Protein AF-A0A838TXH2-F1 (afdb_monomer_lite)

Radius of gyration: 21.6 Å; chains: 1; bounding box: 46×46×49 Å

pLDDT: mean 87.33, std 12.68, range [45.59, 96.94]

Sequence (66 aa):
MEENNNNIGKLQQTNITDEMKKSYLNYAMSVIVARALPDVRDGLKPVHRRILFAMHEMGLGPTAKF

Foldseek 3Di:
DDDPPPPVDDDDDDDPVVVVVVVVVVVVVCCDPQAPAADPVPRDHNVVVVVVVVCVVVVVDPPDDD

Secondary structure (DSSP, 8-state):
-------TT------HHHHHHHHHHHHHHHHIIIIISPPTTT---HHHHHHHHHHHHTT-STT---

Structure (mmCIF, N/CA/C/O backbone):
data_AF-A0A838TXH2-F1
#
_entry.id   AF-A0A838TXH2-F1
#
loop_
_atom_site.group_PDB
_atom_site.id
_atom_site.type_symbol
_atom_site.label_atom_id
_atom_site.label_alt_id
_atom_site.label_comp_id
_atom_site.label_asym_id
_atom_site.label_entity_id
_atom_site.label_seq_id
_atom_site.pdbx_PDB_ins_code
_atom_site.Cartn_x
_atom_site.Cartn_y
_atom_site.Cartn_z
_atom_site.occupancy
_atom_site.B_iso_or_equiv
_atom_site.auth_seq_id
_atom_site.auth_comp_id
_atom_site.auth_asym_id
_atom_site.auth_atom_id
_atom_site.pdbx_PDB_model_num
ATOM 1 N N . MET A 1 1 ? -21.584 35.725 5.900 1.00 45.59 1 MET A N 1
ATOM 2 C CA . MET A 1 1 ? -21.072 35.472 7.260 1.00 45.59 1 MET A CA 1
ATOM 3 C C . MET A 1 1 ? -20.104 34.307 7.175 1.00 45.59 1 MET A C 1
ATOM 5 O O . MET A 1 1 ? -20.531 33.222 6.811 1.00 45.59 1 MET A O 1
ATOM 9 N N . GLU A 1 2 ? -18.817 34.553 7.403 1.00 50.12 2 GLU A N 1
ATOM 10 C CA . GLU A 1 2 ? -17.775 33.520 7.443 1.00 50.12 2 GLU A CA 1
ATOM 11 C C . GLU A 1 2 ? -17.731 32.903 8.849 1.00 50.12 2 GLU A C 1
ATOM 13 O O . GLU A 1 2 ? -17.446 33.599 9.827 1.00 50.12 2 GLU A O 1
ATOM 18 N N . GLU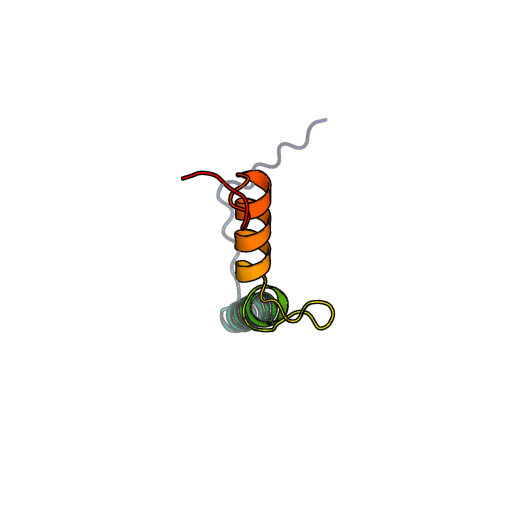 A 1 3 ? -18.026 31.606 8.971 1.00 52.94 3 GLU A N 1
ATOM 19 C CA . GLU A 1 3 ? -17.757 30.856 10.201 1.00 52.94 3 GLU A CA 1
ATOM 20 C C . GLU A 1 3 ? -16.253 30.579 10.303 1.00 52.94 3 GLU A C 1
ATOM 22 O O . GLU A 1 3 ? -15.706 29.646 9.714 1.00 52.94 3 GLU A O 1
ATOM 27 N N . ASN A 1 4 ? -15.573 31.426 11.073 1.00 54.16 4 ASN A N 1
ATOM 28 C CA . ASN A 1 4 ? -14.198 31.212 11.498 1.00 54.16 4 ASN A CA 1
ATOM 29 C C . ASN A 1 4 ? -14.144 30.009 12.455 1.00 54.16 4 ASN A C 1
ATOM 31 O O . ASN A 1 4 ? -14.446 30.126 13.644 1.00 54.16 4 ASN A O 1
ATOM 35 N N . ASN A 1 5 ? -13.751 28.843 11.937 1.00 63.53 5 ASN A N 1
ATOM 36 C CA . ASN A 1 5 ? -13.534 27.615 12.706 1.00 63.53 5 ASN A CA 1
ATOM 37 C C . ASN A 1 5 ? -12.266 27.703 13.577 1.00 63.53 5 ASN A C 1
ATOM 39 O O . ASN A 1 5 ? -11.259 27.034 13.343 1.00 63.53 5 ASN A O 1
ATOM 43 N N . ASN A 1 6 ? -12.339 28.504 14.637 1.00 62.28 6 ASN A N 1
ATOM 44 C CA . ASN A 1 6 ? -11.329 28.586 15.687 1.00 62.28 6 ASN A CA 1
ATOM 45 C C . ASN A 1 6 ? -11.473 27.397 16.655 1.00 62.28 6 ASN A C 1
ATOM 47 O O . ASN A 1 6 ? -11.966 27.533 17.773 1.00 62.28 6 ASN A O 1
ATOM 51 N N . ASN A 1 7 ? -11.052 26.205 16.223 1.00 66.25 7 ASN A N 1
ATOM 52 C CA . ASN A 1 7 ? -10.909 25.021 17.088 1.00 66.25 7 ASN A CA 1
ATOM 53 C C . ASN A 1 7 ? -9.445 24.778 17.505 1.00 66.25 7 ASN A C 1
ATOM 55 O O . ASN A 1 7 ? -9.065 23.664 17.860 1.00 66.25 7 ASN A O 1
ATOM 59 N N . ILE A 1 8 ? -8.610 25.818 17.476 1.00 66.62 8 ILE A N 1
ATOM 60 C CA . ILE A 1 8 ? -7.235 25.765 17.976 1.00 66.62 8 ILE A CA 1
ATOM 61 C C . ILE A 1 8 ? -7.311 25.797 19.511 1.00 66.62 8 ILE A C 1
ATOM 63 O O . ILE A 1 8 ? -7.626 26.829 20.093 1.00 66.62 8 ILE A O 1
ATOM 67 N N . GLY A 1 9 ? -7.088 24.649 20.162 1.00 75.88 9 GLY A N 1
ATOM 68 C CA . GLY A 1 9 ? -7.014 24.535 21.629 1.00 75.88 9 GLY A CA 1
ATOM 69 C C . GLY A 1 9 ? -8.157 23.787 22.330 1.00 75.88 9 GLY A C 1
ATOM 70 O O . GLY A 1 9 ? -8.134 23.677 23.554 1.00 75.88 9 GLY A O 1
ATOM 71 N N . LYS A 1 10 ? -9.143 23.230 21.610 1.00 81.06 10 LYS A N 1
ATOM 72 C CA . LYS A 1 10 ? -10.154 22.355 22.235 1.00 81.06 10 LYS A CA 1
ATOM 73 C C . LYS A 1 10 ? -9.602 20.939 22.422 1.00 81.06 10 LYS A C 1
ATOM 75 O O . LYS A 1 10 ? -9.328 20.245 21.447 1.00 81.06 10 LYS A O 1
ATOM 80 N N . LEU A 1 11 ? -9.475 20.505 23.676 1.00 80.62 11 LEU A N 1
ATOM 81 C CA . LEU A 1 11 ? -9.097 19.135 24.030 1.00 80.62 11 LEU A CA 1
ATOM 82 C C . LEU A 1 11 ? -10.324 18.221 23.933 1.00 80.62 11 LEU A C 1
ATOM 84 O O . LEU A 1 11 ? -11.307 18.414 24.645 1.00 80.62 11 LEU A O 1
ATOM 88 N N . GLN A 1 12 ? -10.263 17.227 23.049 1.00 82.62 12 GLN A N 1
ATOM 89 C CA . GLN A 1 12 ? -11.275 16.177 22.930 1.00 82.62 12 GLN A CA 1
ATOM 90 C C . GLN A 1 12 ? -10.835 14.985 23.777 1.00 82.62 12 GLN A C 1
ATOM 92 O O . GLN A 1 12 ? -9.823 14.346 23.487 1.00 82.62 12 GLN A O 1
ATOM 97 N N . GLN A 1 13 ? -11.578 14.691 24.840 1.00 85.19 13 GLN A N 1
ATOM 98 C CA . GLN A 1 13 ? -11.308 13.511 25.652 1.00 85.19 13 GLN A CA 1
ATOM 99 C C . GLN A 1 13 ? -11.760 12.268 24.875 1.00 85.19 13 GLN A C 1
ATOM 101 O O . GLN A 1 13 ? -12.890 12.211 24.400 1.00 85.19 13 GLN A O 1
ATOM 106 N N . THR A 1 14 ? -10.874 11.285 24.717 1.00 88.38 14 THR A N 1
ATOM 107 C CA . THR A 1 14 ? -11.163 10.046 23.980 1.00 88.38 14 THR A CA 1
ATOM 108 C C . THR A 1 14 ? -10.924 8.841 24.880 1.00 88.38 14 THR A C 1
ATOM 110 O O . THR A 1 14 ? -9.943 8.796 25.624 1.00 88.38 14 THR A O 1
ATOM 113 N N . ASN A 1 15 ? -11.819 7.853 24.816 1.00 94.81 15 ASN A N 1
ATOM 114 C CA . ASN A 1 15 ? -11.642 6.595 25.527 1.00 94.81 15 ASN A CA 1
ATOM 115 C C . ASN A 1 15 ? -10.484 5.794 24.908 1.00 94.81 15 ASN A C 1
ATOM 117 O O . ASN A 1 15 ? -10.481 5.516 23.709 1.00 94.81 15 ASN A O 1
ATOM 121 N N . ILE A 1 16 ? -9.523 5.381 25.738 1.00 93.38 16 ILE A N 1
ATOM 122 C CA . ILE A 1 16 ? -8.336 4.645 25.285 1.00 93.38 16 ILE A CA 1
ATOM 123 C C . ILE A 1 16 ? -8.676 3.339 24.560 1.00 93.38 16 ILE A C 1
ATOM 125 O O . ILE A 1 16 ? -8.019 2.989 23.585 1.00 93.38 16 ILE A O 1
ATOM 129 N N . THR A 1 17 ? -9.706 2.613 24.998 1.00 95.94 17 THR A N 1
ATOM 130 C CA . THR A 1 17 ? -10.059 1.320 24.397 1.00 95.94 17 THR A CA 1
ATOM 131 C C . THR A 1 17 ? -10.641 1.485 22.996 1.00 95.94 17 THR A C 1
ATOM 133 O O . THR A 1 17 ? -10.332 0.686 22.110 1.00 95.94 17 THR A O 1
ATOM 136 N N . ASP A 1 18 ? -11.419 2.543 22.771 1.00 93.38 18 ASP A N 1
ATOM 137 C CA . ASP A 1 18 ? -12.006 2.843 21.466 1.00 93.38 18 ASP A CA 1
ATOM 138 C C . ASP A 1 18 ? -10.948 3.379 20.499 1.00 93.38 18 ASP A C 1
ATOM 140 O O . ASP A 1 18 ? -10.884 2.941 19.346 1.00 93.38 18 ASP A O 1
ATOM 144 N N . GLU A 1 19 ? -10.050 4.243 20.981 1.00 94.81 19 GLU A N 1
ATOM 145 C CA . GLU A 1 19 ? -8.944 4.762 20.174 1.00 94.81 19 GLU A CA 1
ATOM 146 C C . GLU A 1 19 ? -7.973 3.657 19.761 1.00 94.81 19 GL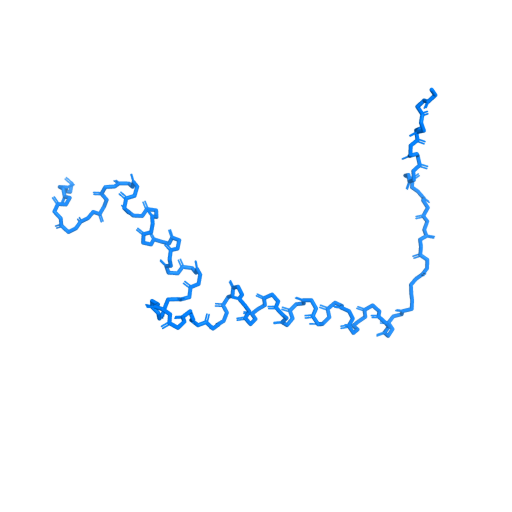U A C 1
ATOM 148 O O . GLU A 1 19 ? -7.598 3.566 18.594 1.00 94.81 19 GLU A O 1
ATOM 153 N N . MET A 1 20 ? -7.619 2.756 20.681 1.00 95.50 20 MET A N 1
ATOM 154 C CA . MET A 1 20 ? -6.729 1.633 20.381 1.00 95.50 20 MET A CA 1
ATOM 155 C C . MET A 1 20 ? -7.327 0.697 19.329 1.00 95.50 20 MET A C 1
ATOM 157 O O . MET A 1 20 ? -6.627 0.306 18.396 1.00 95.50 20 MET A O 1
ATOM 161 N N . LYS A 1 21 ? -8.623 0.369 19.422 1.00 95.69 21 LYS A N 1
ATOM 162 C CA . LYS A 1 21 ? -9.310 -0.451 18.407 1.00 95.69 21 LYS A CA 1
ATOM 163 C C . LYS A 1 21 ? -9.305 0.230 17.043 1.00 95.69 21 LYS A C 1
ATOM 165 O O . LYS A 1 21 ? -8.975 -0.405 16.041 1.00 95.69 21 LYS A O 1
ATOM 170 N N . LYS A 1 22 ? -9.644 1.520 17.005 1.00 95.69 22 LYS A N 1
ATOM 171 C CA . LYS A 1 22 ? -9.685 2.313 15.774 1.00 95.69 22 LYS A CA 1
ATOM 172 C C . LYS A 1 22 ? -8.303 2.421 15.133 1.00 95.69 22 LYS A C 1
ATOM 174 O O . LYS A 1 22 ? -8.148 2.119 13.952 1.00 95.69 22 LYS A O 1
ATOM 179 N N . SER A 1 23 ? -7.296 2.802 15.911 1.00 95.25 23 SER A N 1
ATOM 180 C CA . SER A 1 23 ? -5.913 2.933 15.455 1.00 95.25 23 SER A CA 1
ATOM 181 C C . SER A 1 23 ? -5.343 1.598 14.972 1.00 95.25 23 SER A C 1
ATOM 183 O O . SER A 1 23 ? -4.724 1.544 13.907 1.00 95.25 23 SER A O 1
ATOM 185 N N . TYR A 1 24 ? -5.621 0.502 15.684 1.00 96.44 24 TYR A N 1
ATOM 186 C CA . TYR A 1 24 ? -5.222 -0.837 15.256 1.00 96.44 24 TYR A CA 1
ATOM 187 C C . TYR A 1 24 ? -5.866 -1.224 13.922 1.00 96.44 24 TYR A C 1
ATOM 189 O O . TYR A 1 24 ? -5.163 -1.653 13.007 1.00 96.44 24 TYR A O 1
ATOM 197 N N . LEU A 1 25 ? -7.181 -1.032 13.781 1.00 96.75 25 LEU A N 1
ATOM 198 C CA . LEU A 1 25 ? -7.898 -1.373 12.555 1.00 96.75 25 LEU A CA 1
ATOM 199 C C . LEU A 1 25 ? -7.415 -0.534 11.363 1.00 96.75 25 LEU A C 1
ATOM 201 O O . LEU A 1 25 ? -7.172 -1.082 10.289 1.00 96.75 25 LEU A O 1
ATOM 205 N N . ASN A 1 26 ? -7.206 0.769 11.565 1.00 96.38 26 ASN A N 1
ATOM 206 C CA . ASN A 1 26 ? -6.675 1.671 10.542 1.00 96.38 26 ASN A CA 1
ATOM 207 C C . ASN A 1 26 ? -5.280 1.238 10.082 1.00 96.38 26 ASN A C 1
ATOM 209 O O . ASN A 1 26 ? -5.009 1.164 8.881 1.00 96.38 26 ASN A O 1
ATOM 213 N N . TYR A 1 27 ? -4.398 0.906 11.028 1.00 95.88 27 TYR A N 1
ATOM 214 C CA . TYR A 1 27 ? -3.067 0.419 10.694 1.00 95.88 27 TYR A CA 1
ATOM 215 C C . TYR A 1 27 ? -3.133 -0.921 9.958 1.00 95.88 27 TYR A C 1
ATOM 217 O O . TYR A 1 27 ? -2.558 -1.043 8.875 1.00 95.88 27 TYR A O 1
ATOM 225 N N . ALA A 1 28 ? -3.877 -1.895 10.487 1.00 96.94 28 ALA A N 1
ATOM 226 C CA . ALA A 1 28 ? -4.021 -3.219 9.890 1.00 96.94 28 ALA A CA 1
ATOM 227 C C . ALA A 1 28 ? -4.548 -3.136 8.451 1.00 96.94 28 ALA A C 1
ATOM 229 O O . ALA A 1 28 ? -3.951 -3.713 7.541 1.00 96.94 28 ALA A O 1
ATOM 230 N N . MET A 1 29 ? -5.600 -2.348 8.220 1.00 95.81 29 MET A N 1
ATOM 231 C CA . MET A 1 29 ? -6.168 -2.149 6.889 1.00 95.81 29 MET A CA 1
ATOM 232 C C . MET A 1 29 ? -5.164 -1.486 5.938 1.00 95.81 29 MET A C 1
ATOM 234 O O . MET A 1 29 ? -4.978 -1.963 4.817 1.00 95.81 29 MET A O 1
ATOM 238 N N . SER A 1 30 ? -4.452 -0.445 6.393 1.00 93.62 30 SER A N 1
ATOM 239 C CA . SER A 1 30 ? -3.418 0.215 5.583 1.00 93.62 30 SER A CA 1
ATOM 240 C C . SER A 1 30 ? -2.294 -0.746 5.181 1.00 93.62 30 SER A C 1
ATOM 242 O O . SER A 1 30 ? -1.810 -0.711 4.050 1.00 93.62 30 SER A O 1
ATOM 244 N N . VAL A 1 31 ? -1.893 -1.646 6.083 1.00 94.62 31 VAL A N 1
ATOM 245 C CA . VAL A 1 31 ? -0.838 -2.626 5.824 1.00 94.62 31 VAL A CA 1
ATOM 246 C C . VAL A 1 31 ? -1.313 -3.672 4.826 1.00 94.62 31 VAL A C 1
ATOM 248 O O . VAL A 1 31 ? -0.598 -3.937 3.861 1.00 94.62 31 VAL A O 1
ATOM 251 N N . ILE A 1 32 ? -2.504 -4.236 5.031 1.00 92.94 32 ILE A N 1
ATOM 252 C CA . ILE A 1 32 ? -3.069 -5.283 4.172 1.00 92.94 32 ILE A CA 1
ATOM 253 C C . ILE A 1 32 ? -3.216 -4.773 2.738 1.00 92.94 32 ILE A C 1
ATOM 255 O O . ILE A 1 32 ? -2.710 -5.403 1.813 1.00 92.94 32 ILE A O 1
ATOM 259 N N . VAL A 1 33 ? -3.846 -3.610 2.561 1.00 89.50 33 VAL A N 1
ATOM 260 C CA . VAL A 1 33 ? -4.206 -3.095 1.233 1.00 89.50 33 VAL A CA 1
ATOM 261 C C . VAL A 1 33 ? -3.024 -2.424 0.533 1.00 89.50 33 VAL A C 1
ATOM 263 O O . VAL A 1 33 ? -2.829 -2.603 -0.665 1.00 89.50 33 VAL A O 1
ATOM 266 N N . ALA A 1 34 ? -2.227 -1.634 1.258 1.00 86.19 34 ALA A N 1
ATOM 267 C CA . ALA A 1 34 ? -1.283 -0.702 0.638 1.00 86.19 34 ALA A CA 1
ATOM 268 C C . ALA A 1 34 ? 0.198 -1.070 0.825 1.00 86.19 34 ALA A C 1
ATOM 270 O O . ALA A 1 34 ? 1.074 -0.310 0.394 1.00 86.19 34 ALA A O 1
ATOM 271 N N . ARG A 1 35 ? 0.523 -2.212 1.446 1.00 88.75 35 ARG A N 1
ATOM 272 C CA . ARG A 1 35 ? 1.929 -2.576 1.701 1.00 88.75 35 ARG A CA 1
ATOM 273 C C . ARG A 1 35 ? 2.237 -4.064 1.575 1.00 88.75 35 ARG A C 1
ATOM 275 O O . ARG A 1 35 ? 3.195 -4.421 0.894 1.00 88.75 35 ARG A O 1
ATOM 282 N N . ALA A 1 36 ? 1.491 -4.908 2.279 1.00 87.19 36 ALA A N 1
ATOM 283 C CA . ALA A 1 36 ? 1.895 -6.279 2.562 1.00 87.19 36 ALA A CA 1
ATOM 284 C C . ALA A 1 36 ? 1.493 -7.269 1.465 1.00 87.19 36 ALA A C 1
ATOM 286 O O . ALA A 1 36 ? 2.319 -8.117 1.113 1.00 87.19 36 ALA A O 1
ATOM 287 N N . LEU A 1 37 ? 0.274 -7.156 0.928 1.00 91.19 37 LEU A N 1
ATOM 288 C CA . LEU A 1 37 ? -0.251 -8.084 -0.073 1.00 91.19 37 LEU A CA 1
ATOM 289 C C . LEU A 1 37 ? -0.015 -7.582 -1.509 1.00 91.19 37 LEU A C 1
ATOM 291 O O . LEU A 1 37 ? -0.075 -6.374 -1.754 1.00 91.19 37 LEU A O 1
ATOM 295 N N . PRO A 1 38 ? 0.287 -8.490 -2.455 1.00 92.75 38 PRO A N 1
ATOM 296 C CA . PRO A 1 38 ? 0.344 -8.160 -3.874 1.00 92.75 38 PRO A CA 1
ATOM 297 C C . PRO A 1 38 ? -1.063 -7.996 -4.468 1.00 92.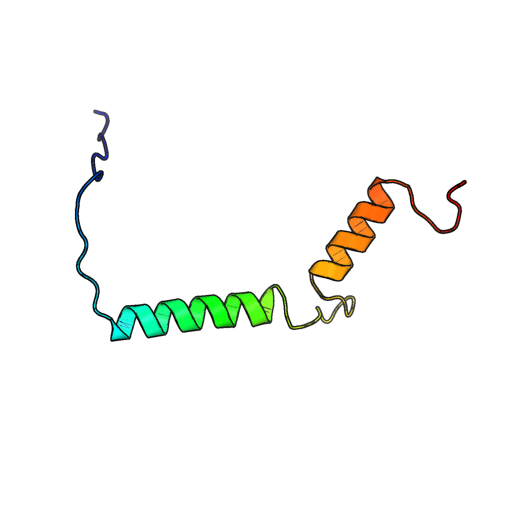75 38 PRO A C 1
ATOM 299 O O . PRO A 1 38 ? -2.015 -8.632 -4.015 1.00 92.75 38 PRO A O 1
ATOM 302 N N . ASP A 1 39 ? -1.186 -7.165 -5.503 1.00 93.19 39 ASP A N 1
ATOM 303 C CA . ASP A 1 39 ? -2.415 -7.084 -6.300 1.00 93.19 39 ASP A CA 1
ATOM 304 C C . ASP A 1 39 ? -2.527 -8.321 -7.206 1.00 93.19 39 ASP A C 1
ATOM 306 O O . ASP A 1 39 ? -1.537 -8.783 -7.768 1.00 93.19 39 ASP A O 1
ATOM 310 N N . VAL A 1 40 ? -3.730 -8.879 -7.346 1.00 94.12 40 VAL A N 1
ATOM 311 C CA . VAL A 1 40 ? -3.979 -10.106 -8.123 1.00 94.12 40 VAL A CA 1
ATOM 312 C C . VAL A 1 40 ? -3.700 -9.939 -9.619 1.00 94.12 40 VAL A C 1
ATOM 314 O O . VAL A 1 40 ? -3.398 -10.913 -10.301 1.00 94.12 40 VAL A O 1
ATOM 317 N N . ARG A 1 41 ? -3.803 -8.712 -10.140 1.00 95.06 41 ARG A N 1
ATOM 318 C CA . ARG A 1 41 ? -3.684 -8.438 -11.579 1.00 95.06 41 ARG A CA 1
ATOM 319 C C . ARG A 1 41 ? -2.244 -8.501 -12.066 1.00 95.06 41 ARG A C 1
ATOM 321 O O . ARG A 1 41 ? -1.997 -8.964 -13.172 1.00 95.06 41 ARG A O 1
ATOM 328 N N . ASP A 1 42 ? -1.319 -7.990 -11.257 1.00 93.12 42 ASP A N 1
ATOM 329 C CA . ASP A 1 42 ? 0.092 -7.827 -11.618 1.00 93.12 42 ASP A CA 1
ATOM 330 C C . ASP A 1 42 ? 1.050 -8.604 -10.697 1.00 93.12 42 ASP A C 1
ATOM 332 O O . ASP A 1 42 ? 2.228 -8.748 -11.014 1.00 93.12 42 ASP A O 1
ATOM 336 N N . GLY A 1 43 ? 0.574 -9.123 -9.562 1.00 93.88 43 GLY A N 1
ATOM 337 C CA . GLY A 1 43 ? 1.396 -9.800 -8.559 1.00 93.88 43 GLY A CA 1
ATOM 338 C C . GLY A 1 43 ? 2.333 -8.863 -7.788 1.00 93.88 43 GLY A C 1
ATOM 339 O O . GLY A 1 43 ? 3.189 -9.330 -7.032 1.00 93.88 43 GLY A O 1
ATOM 340 N N . LEU A 1 44 ? 2.207 -7.541 -7.945 1.00 94.38 44 LEU A N 1
ATOM 341 C CA . LEU A 1 44 ? 3.146 -6.569 -7.396 1.00 94.38 44 LEU A CA 1
ATOM 342 C C . LEU A 1 44 ? 2.638 -5.949 -6.095 1.00 94.38 44 LEU A C 1
ATOM 344 O O . LEU A 1 44 ? 1.488 -5.521 -5.968 1.00 94.38 44 LEU A O 1
ATOM 348 N N . LYS A 1 45 ? 3.552 -5.811 -5.128 1.00 95.19 45 LYS A N 1
ATOM 349 C CA . LYS A 1 45 ? 3.338 -4.948 -3.962 1.00 95.19 45 LYS A CA 1
ATOM 350 C C . LYS A 1 45 ? 3.417 -3.474 -4.384 1.00 95.19 45 LYS A C 1
ATOM 352 O O . LYS A 1 45 ? 4.176 -3.146 -5.303 1.00 95.19 45 LYS A O 1
ATOM 357 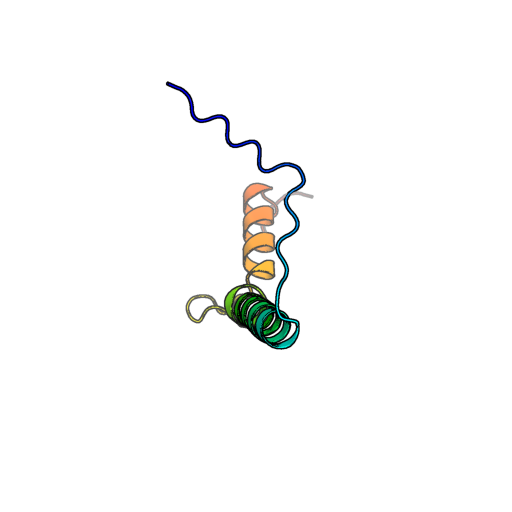N N . PRO A 1 46 ? 2.753 -2.545 -3.671 1.00 94.44 46 PRO A N 1
ATOM 358 C CA . PRO A 1 46 ? 2.738 -1.126 -4.046 1.00 94.44 46 PRO A CA 1
ATOM 359 C C . PRO A 1 46 ? 4.112 -0.448 -4.136 1.00 94.44 46 PRO A C 1
ATOM 361 O O . PRO A 1 46 ? 4.243 0.574 -4.806 1.00 94.44 46 PRO A O 1
ATOM 364 N N . VAL A 1 47 ? 5.140 -0.972 -3.459 1.00 96.31 47 VAL A N 1
ATOM 365 C CA . VAL A 1 47 ? 6.518 -0.465 -3.588 1.00 96.31 47 VAL A CA 1
ATOM 366 C C . VAL A 1 47 ? 7.151 -0.862 -4.925 1.00 96.31 47 VAL A C 1
ATOM 368 O O . VAL A 1 47 ? 7.755 -0.019 -5.577 1.00 96.31 47 VAL A O 1
ATOM 371 N N . HIS A 1 48 ? 6.934 -2.096 -5.393 1.00 96.81 48 HIS A N 1
ATOM 372 C CA . HIS A 1 48 ? 7.482 -2.572 -6.666 1.00 96.81 48 HIS A CA 1
ATOM 373 C C . HIS A 1 48 ? 6.892 -1.788 -7.840 1.00 96.81 48 HIS A C 1
ATOM 375 O O . HIS A 1 48 ? 7.631 -1.323 -8.701 1.00 96.81 48 HIS A O 1
ATOM 381 N N . ARG A 1 49 ? 5.570 -1.561 -7.829 1.00 96.00 49 ARG A N 1
ATOM 382 C CA . ARG A 1 49 ? 4.885 -0.767 -8.861 1.00 96.00 49 ARG A CA 1
ATOM 383 C C . ARG A 1 49 ? 5.451 0.651 -8.963 1.00 96.00 49 ARG A C 1
ATOM 385 O O . ARG A 1 49 ? 5.690 1.132 -10.063 1.00 96.00 49 ARG A O 1
ATOM 392 N N . ARG A 1 50 ? 5.707 1.300 -7.820 1.00 95.81 50 ARG A N 1
ATOM 393 C CA . ARG A 1 50 ? 6.301 2.647 -7.769 1.00 95.81 50 ARG A CA 1
ATOM 394 C C . ARG A 1 50 ? 7.729 2.679 -8.308 1.00 95.81 50 ARG A C 1
ATOM 396 O O . ARG A 1 50 ? 8.052 3.597 -9.049 1.00 95.81 50 ARG A O 1
ATOM 403 N N . ILE A 1 51 ? 8.553 1.686 -7.968 1.00 95.69 51 ILE A N 1
ATOM 404 C CA . ILE A 1 51 ? 9.930 1.584 -8.474 1.00 95.69 51 ILE A CA 1
ATOM 405 C C . ILE A 1 51 ? 9.924 1.416 -9.993 1.00 95.69 51 ILE A C 1
ATOM 407 O O . ILE A 1 51 ? 10.567 2.194 -10.686 1.00 95.69 51 ILE A O 1
ATOM 411 N N . LEU A 1 52 ? 9.162 0.451 -10.514 1.00 94.88 52 LEU A N 1
ATOM 412 C CA . LEU A 1 52 ? 9.106 0.187 -11.953 1.00 94.88 52 LEU A CA 1
ATOM 413 C C . LEU A 1 52 ? 8.558 1.385 -12.734 1.00 94.88 52 LEU A C 1
ATOM 415 O O . LEU A 1 52 ? 9.093 1.725 -13.785 1.00 94.88 52 LEU A O 1
ATOM 419 N N . PHE A 1 53 ? 7.537 2.057 -12.198 1.00 95.25 53 PHE A N 1
ATOM 420 C CA . PHE A 1 53 ? 7.008 3.280 -12.793 1.00 95.25 53 PHE A CA 1
ATOM 421 C C . PHE A 1 53 ? 8.052 4.407 -12.807 1.00 95.25 53 PHE A C 1
ATOM 423 O O . PHE A 1 53 ? 8.278 5.010 -13.848 1.00 95.25 53 PHE A O 1
ATOM 430 N N . ALA A 1 54 ? 8.751 4.651 -11.695 1.00 95.88 54 ALA A N 1
ATOM 431 C CA . ALA A 1 54 ? 9.802 5.669 -11.642 1.00 95.88 54 ALA A CA 1
ATOM 432 C C . ALA A 1 54 ? 10.970 5.354 -12.593 1.00 95.88 54 ALA A C 1
ATOM 434 O O . ALA A 1 54 ? 11.452 6.240 -13.289 1.00 95.88 54 ALA A O 1
ATOM 435 N N . MET A 1 55 ? 11.395 4.089 -12.670 1.00 94.06 55 MET A N 1
ATOM 436 C CA . MET A 1 55 ? 12.427 3.653 -13.617 1.00 94.06 55 MET A CA 1
ATOM 437 C C . MET A 1 55 ? 12.010 3.901 -15.068 1.00 94.06 55 MET A C 1
ATOM 439 O O . MET A 1 55 ? 12.831 4.346 -15.867 1.00 94.06 55 MET A O 1
ATOM 443 N N . HIS A 1 56 ? 10.742 3.645 -15.397 1.00 92.62 56 HIS A N 1
ATOM 444 C CA . HIS A 1 56 ? 10.184 3.929 -16.715 1.00 92.62 56 HIS A CA 1
ATOM 445 C C . HIS A 1 56 ? 10.210 5.431 -17.033 1.00 92.62 56 HIS A C 1
ATOM 447 O O . HIS A 1 56 ? 10.712 5.813 -18.087 1.00 92.62 56 HIS A O 1
ATOM 453 N N . GLU A 1 57 ? 9.762 6.284 -16.106 1.00 94.19 57 GLU A N 1
ATOM 454 C CA . GLU A 1 57 ? 9.796 7.749 -16.266 1.00 94.19 57 GLU A CA 1
ATOM 455 C C . GLU A 1 57 ? 11.225 8.297 -16.423 1.00 94.19 57 GLU A C 1
ATOM 457 O O . GLU A 1 57 ? 11.458 9.251 -17.159 1.00 94.19 57 GLU A O 1
ATOM 462 N N . MET A 1 58 ? 12.203 7.672 -15.764 1.00 92.81 58 MET A N 1
ATOM 463 C CA . MET A 1 58 ? 13.620 8.036 -15.870 1.00 92.81 58 MET A CA 1
ATOM 464 C C . MET A 1 58 ? 14.308 7.467 -17.121 1.00 92.81 58 MET A C 1
ATOM 466 O O . MET A 1 58 ? 15.493 7.720 -17.330 1.00 92.81 58 MET A O 1
ATOM 470 N N . GLY A 1 59 ? 13.611 6.670 -17.937 1.00 89.94 59 GLY A N 1
ATOM 471 C CA . GLY A 1 59 ? 14.190 6.018 -19.111 1.00 89.94 59 GLY A CA 1
ATOM 472 C C . GLY A 1 59 ? 15.209 4.921 -18.781 1.00 89.94 59 GLY A C 1
ATOM 473 O O . GLY A 1 59 ? 15.976 4.529 -19.657 1.00 89.94 59 GLY A O 1
ATOM 474 N N . LEU A 1 60 ? 15.214 4.394 -17.549 1.00 88.00 60 LEU A N 1
ATOM 475 C CA . LEU A 1 60 ? 16.112 3.331 -17.068 1.00 88.00 60 LEU A CA 1
ATOM 476 C C . LEU A 1 60 ? 15.637 1.937 -17.511 1.00 88.00 60 LEU A C 1
ATOM 478 O O . LEU A 1 60 ? 15.457 1.020 -16.708 1.00 88.00 60 LEU A O 1
ATOM 482 N N . GLY A 1 61 ? 15.379 1.798 -18.809 1.00 87.12 61 GLY A N 1
ATOM 483 C CA . GLY A 1 61 ? 14.966 0.546 -19.425 1.00 87.12 61 GLY A CA 1
ATOM 484 C C . GLY A 1 61 ? 16.146 -0.363 -19.789 1.00 87.12 61 GLY A C 1
ATOM 485 O O . GLY A 1 61 ? 17.299 0.063 -19.767 1.00 87.12 61 GLY A O 1
ATOM 486 N N . PRO A 1 62 ? 15.874 -1.607 -20.220 1.00 87.19 62 PRO A N 1
ATOM 487 C CA . PRO A 1 62 ? 16.909 -2.550 -20.661 1.00 87.19 62 PRO A CA 1
ATOM 488 C C . PRO A 1 62 ? 17.786 -2.033 -21.812 1.00 87.19 62 PRO A C 1
ATOM 490 O O . PRO A 1 62 ? 18.905 -2.496 -21.997 1.00 87.19 62 PRO A O 1
ATOM 493 N N . THR A 1 63 ? 17.270 -1.087 -22.598 1.00 88.44 63 THR A N 1
ATOM 494 C CA . THR A 1 63 ? 17.955 -0.458 -23.736 1.00 88.44 63 THR A CA 1
ATOM 495 C C . THR A 1 63 ? 18.592 0.889 -23.389 1.00 88.44 63 THR A C 1
ATOM 497 O O . THR A 1 63 ? 19.090 1.568 -24.288 1.00 88.44 63 THR A O 1
ATOM 500 N N . ALA A 1 64 ? 18.537 1.319 -22.125 1.00 83.19 64 ALA A N 1
ATOM 501 C CA . ALA A 1 64 ? 19.138 2.572 -21.690 1.00 83.19 64 ALA A CA 1
ATOM 502 C C . ALA A 1 64 ? 20.663 2.516 -21.856 1.00 83.19 64 ALA A C 1
ATOM 504 O O . ALA A 1 64 ? 21.297 1.505 -21.551 1.00 83.19 64 ALA A O 1
ATOM 505 N N . LYS A 1 65 ? 21.256 3.606 -22.351 1.00 73.88 65 LYS A N 1
ATOM 506 C CA . LYS A 1 65 ? 22.714 3.763 -22.370 1.00 73.88 65 LYS A CA 1
ATOM 507 C C . LYS A 1 65 ? 23.194 4.202 -20.984 1.00 73.88 65 LYS A C 1
ATOM 509 O O . LYS A 1 65 ? 22.549 5.050 -20.372 1.00 73.88 65 LYS A O 1
ATOM 514 N N . PHE A 1 66 ? 24.293 3.595 -20.532 1.00 67.88 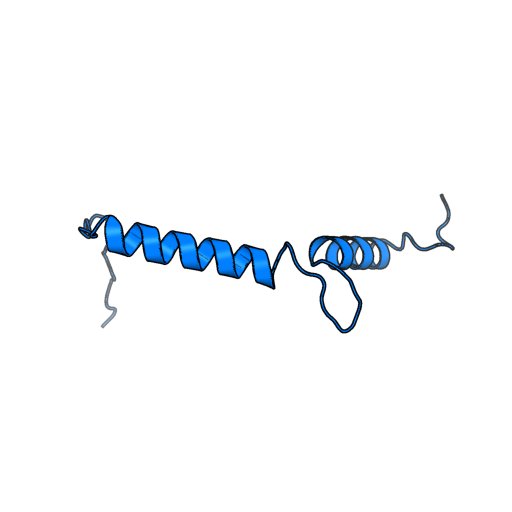66 PHE A N 1
ATOM 515 C CA . PHE A 1 66 ? 24.998 3.925 -19.289 1.00 67.88 66 PHE A CA 1
ATOM 516 C C . PHE A 1 66 ? 25.627 5.318 -19.335 1.00 67.88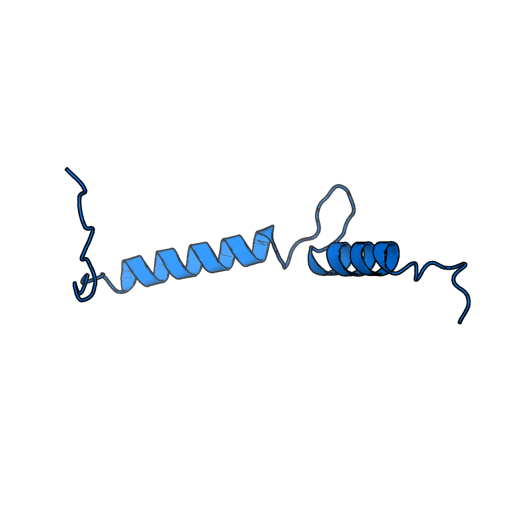 66 PHE A C 1
ATOM 518 O O . PHE A 1 66 ? 26.093 5.708 -20.433 1.00 67.88 66 PHE A O 1
#